Protein AF-A0A256XML3-F1 (afdb_monomer_lite)

Foldseek 3Di:
DDPLLVLLVVLQVVLVVLCVQLVVCVVVVVNVSNVVSPLSSLQSNVSSVCSVVVHDDPDRPPVSVVVVVPPD

Structure (mmCIF, N/CA/C/O backbone):
data_AF-A0A256XML3-F1
#
_entry.id   AF-A0A256XML3-F1
#
loop_
_atom_site.group_PDB
_atom_site.id
_atom_site.type_symbol
_atom_site.label_atom_id
_atom_site.label_alt_id
_atom_site.label_comp_id
_atom_site.label_asym_id
_atom_site.label_entity_id
_atom_site.label_seq_id
_atom_site.pdbx_PDB_ins_code
_atom_site.Cartn_x
_atom_site.Cartn_y
_atom_site.Cartn_z
_atom_site.occupancy
_atom_site.B_iso_or_equiv
_atom_site.auth_seq_id
_atom_site.auth_comp_id
_atom_site.auth_asym_id
_atom_site.auth_atom_id
_atom_site.pdbx_PDB_model_num
ATOM 1 N N . MET A 1 1 ? -17.833 16.199 8.983 1.00 58.91 1 MET A N 1
ATOM 2 C CA . MET A 1 1 ? -17.107 14.923 8.825 1.00 58.91 1 MET A CA 1
ATOM 3 C C . MET A 1 1 ? -16.403 14.631 10.126 1.00 58.91 1 MET A C 1
ATOM 5 O O . MET A 1 1 ? -15.885 15.564 10.729 1.00 58.91 1 MET A O 1
ATOM 9 N N . SER A 1 2 ? -16.447 13.386 10.592 1.00 76.38 2 SER A N 1
ATOM 10 C CA . SER A 1 2 ? -15.677 12.999 11.781 1.00 76.38 2 SER A CA 1
ATOM 11 C C . SER A 1 2 ? -14.181 12.912 11.447 1.00 76.38 2 SER A C 1
ATOM 13 O O . SER A 1 2 ? -13.824 12.720 10.286 1.00 76.38 2 SER A O 1
ATOM 15 N N . PHE A 1 3 ? -13.308 13.031 12.452 1.00 76.69 3 PHE A N 1
ATOM 16 C CA . PHE A 1 3 ? -11.851 12.888 12.299 1.00 76.69 3 PHE A CA 1
ATOM 17 C C . PHE A 1 3 ? -11.482 11.597 11.544 1.00 76.69 3 PHE A C 1
ATOM 19 O O . PHE A 1 3 ? -10.752 11.639 10.558 1.00 76.69 3 PHE A O 1
ATOM 26 N N . TYR A 1 4 ? -12.100 10.472 11.916 1.00 73.88 4 TYR A N 1
ATOM 27 C CA . TYR A 1 4 ? -11.919 9.166 11.275 1.00 73.88 4 TYR A CA 1
ATOM 28 C C . TYR A 1 4 ? -12.239 9.163 9.770 1.00 73.88 4 TYR A C 1
ATOM 30 O O . TYR A 1 4 ? -11.500 8.591 8.972 1.00 73.88 4 TYR A O 1
ATOM 38 N N . GLU A 1 5 ? -13.300 9.858 9.346 1.00 77.62 5 GLU A N 1
ATOM 39 C CA . GLU A 1 5 ? -13.660 9.959 7.923 1.00 77.62 5 GLU A CA 1
ATOM 40 C C . GLU A 1 5 ? -12.621 10.745 7.115 1.00 77.62 5 GLU A C 1
ATOM 42 O O . GLU A 1 5 ? -12.399 10.455 5.937 1.00 77.62 5 GLU A O 1
ATOM 47 N N . GLU A 1 6 ? -11.977 11.739 7.727 1.00 86.62 6 GLU A N 1
ATOM 48 C CA . GLU A 1 6 ? -10.917 12.508 7.080 1.00 86.62 6 GLU A CA 1
ATOM 49 C C . GLU A 1 6 ? -9.647 11.663 6.907 1.00 86.62 6 GLU A C 1
ATOM 51 O O . GLU A 1 6 ? -9.056 11.659 5.823 1.00 86.62 6 GLU A O 1
ATOM 56 N N . PHE A 1 7 ? -9.262 10.889 7.929 1.00 85.38 7 PHE A N 1
ATOM 57 C CA . PHE A 1 7 ? -8.138 9.951 7.835 1.00 85.38 7 PHE A CA 1
ATOM 58 C C . PHE A 1 7 ? -8.396 8.851 6.813 1.00 85.38 7 PHE A C 1
ATOM 60 O O . PHE A 1 7 ? -7.544 8.612 5.956 1.00 85.38 7 PHE A O 1
ATOM 67 N N . ALA A 1 8 ? -9.590 8.256 6.822 1.00 88.62 8 ALA A N 1
ATOM 68 C CA . ALA A 1 8 ? -9.981 7.260 5.833 1.00 88.62 8 ALA A CA 1
ATOM 69 C C . ALA A 1 8 ? -9.845 7.802 4.399 1.00 88.62 8 ALA A C 1
ATOM 71 O O . ALA A 1 8 ? -9.251 7.159 3.531 1.00 88.62 8 ALA A O 1
ATOM 72 N N . ARG A 1 9 ? -10.313 9.034 4.149 1.00 91.88 9 ARG A N 1
ATOM 73 C CA . ARG A 1 9 ? -10.174 9.687 2.836 1.00 91.88 9 ARG A CA 1
ATOM 74 C C . ARG A 1 9 ? -8.721 9.957 2.463 1.00 91.88 9 ARG A C 1
ATOM 76 O O . ARG A 1 9 ? -8.360 9.736 1.308 1.00 91.88 9 ARG A O 1
ATOM 83 N N . LYS A 1 10 ? -7.887 10.411 3.404 1.00 94.00 10 LYS A N 1
ATOM 84 C CA . LYS A 1 10 ? -6.454 10.647 3.161 1.00 94.00 10 LYS A CA 1
ATOM 85 C C . LYS A 1 10 ? -5.728 9.347 2.819 1.00 94.00 10 LYS A C 1
ATOM 87 O O . LYS A 1 10 ? -5.040 9.297 1.802 1.00 94.00 10 LYS A O 1
ATOM 92 N N . PHE A 1 11 ? -5.938 8.282 3.592 1.00 92.81 11 PHE A N 1
ATOM 93 C CA . PHE A 1 11 ? -5.344 6.975 3.312 1.00 92.81 11 PHE A CA 1
ATOM 94 C C . PHE A 1 11 ? -5.779 6.421 1.952 1.00 92.81 11 PHE A C 1
ATOM 96 O O . PHE A 1 11 ? -4.940 5.947 1.185 1.00 92.81 11 PHE A O 1
ATOM 103 N N . PHE A 1 12 ? -7.061 6.548 1.602 1.00 95.81 12 PHE A N 1
ATOM 104 C CA . PHE A 1 12 ? -7.554 6.114 0.296 1.00 95.81 12 PHE A CA 1
ATOM 105 C C . PHE A 1 12 ? -7.018 6.970 -0.865 1.00 95.81 12 PHE A C 1
ATOM 107 O O . PHE A 1 12 ? -6.754 6.467 -1.956 1.00 95.81 12 PHE A O 1
ATOM 114 N N . ALA A 1 13 ? -6.825 8.274 -0.658 1.00 97.62 13 ALA A N 1
ATOM 115 C CA . ALA A 1 13 ? -6.206 9.131 -1.664 1.00 97.62 13 ALA A CA 1
ATOM 116 C C . ALA A 1 13 ? -4.744 8.731 -1.925 1.00 97.62 13 ALA A C 1
ATOM 118 O O . ALA A 1 13 ? -4.325 8.669 -3.082 1.00 97.62 13 ALA A O 1
ATOM 119 N N . GLU A 1 14 ? -3.985 8.417 -0.873 1.00 98.00 14 GLU A N 1
ATOM 120 C CA . GLU A 1 14 ? -2.605 7.941 -0.999 1.00 98.00 14 GLU A CA 1
ATOM 121 C C . GLU A 1 14 ? -2.524 6.550 -1.643 1.00 98.00 14 GLU A C 1
ATOM 123 O O . GLU A 1 14 ? -1.692 6.351 -2.527 1.00 98.00 14 GLU A O 1
ATOM 128 N N . SER A 1 15 ? -3.429 5.617 -1.316 1.00 98.00 15 SER A N 1
ATOM 129 C CA . SER A 1 15 ? -3.436 4.293 -1.959 1.00 98.00 15 SER A CA 1
ATOM 130 C C . SER A 1 15 ? -3.621 4.388 -3.476 1.00 98.00 15 SER A C 1
ATOM 132 O O . SER A 1 15 ? -2.941 3.703 -4.239 1.00 98.00 15 SER A O 1
ATOM 134 N N . ARG A 1 16 ? -4.471 5.309 -3.950 1.00 98.38 16 ARG A N 1
ATOM 135 C CA . ARG A 1 16 ? -4.637 5.570 -5.388 1.00 98.38 16 ARG A CA 1
ATOM 136 C C . ARG A 1 16 ? -3.371 6.120 -6.044 1.00 98.38 16 ARG A C 1
ATOM 138 O O . ARG A 1 16 ? -3.115 5.800 -7.206 1.00 98.38 16 ARG A O 1
ATOM 145 N N . LYS A 1 17 ? -2.587 6.938 -5.333 1.00 98.50 17 LYS A N 1
ATOM 146 C CA . LYS A 1 17 ? -1.290 7.425 -5.832 1.00 98.50 17 LYS A CA 1
ATOM 147 C C . LYS A 1 17 ? -0.292 6.277 -5.945 1.00 98.50 17 LYS A C 1
ATOM 149 O O . LYS A 1 17 ? 0.368 6.168 -6.975 1.00 98.50 17 LYS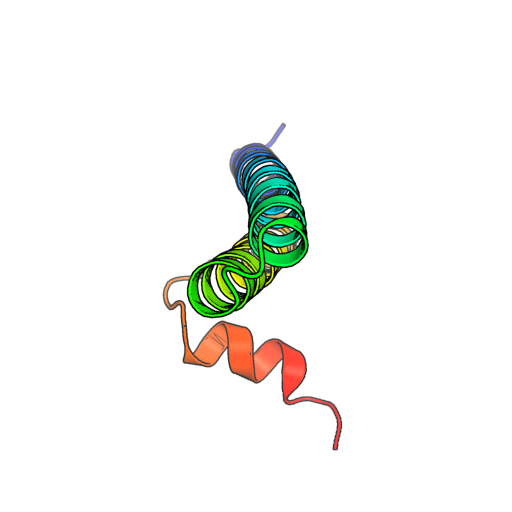 A O 1
ATOM 154 N N . ASP A 1 18 ? -0.231 5.403 -4.944 1.00 98.62 18 ASP A N 1
ATOM 155 C CA . ASP A 1 18 ? 0.641 4.227 -4.971 1.00 98.62 18 ASP A CA 1
ATOM 156 C C . ASP A 1 18 ? 0.263 3.255 -6.092 1.00 98.62 18 ASP A C 1
ATOM 158 O O . ASP A 1 18 ? 1.144 2.793 -6.809 1.00 98.62 18 ASP A O 1
ATOM 162 N N . LEU A 1 19 ? -1.031 3.043 -6.360 1.00 98.56 19 LEU A N 1
ATOM 163 C CA . LEU A 1 19 ? -1.469 2.276 -7.533 1.00 98.56 19 LEU A CA 1
ATOM 164 C C . LEU A 1 19 ? -0.970 2.894 -8.849 1.00 98.56 19 LEU A C 1
ATOM 166 O O . LEU A 1 19 ? -0.554 2.180 -9.761 1.00 98.56 19 LEU A O 1
ATOM 170 N N . GLY A 1 20 ? -1.016 4.224 -8.962 1.00 98.56 20 GLY A N 1
ATOM 171 C CA . GLY A 1 20 ? -0.480 4.940 -10.119 1.00 98.56 20 GLY A CA 1
ATOM 172 C C . GLY A 1 20 ? 1.027 4.728 -10.290 1.00 98.56 20 GLY A C 1
ATOM 173 O O . GLY A 1 20 ? 1.484 4.461 -11.402 1.00 98.56 20 GLY A O 1
ATOM 174 N N . ARG A 1 21 ? 1.787 4.789 -9.190 1.00 98.56 21 ARG A N 1
ATOM 175 C CA . ARG A 1 21 ? 3.236 4.529 -9.175 1.00 98.56 21 ARG A CA 1
ATOM 176 C C . ARG A 1 21 ? 3.552 3.085 -9.548 1.00 98.56 21 ARG A C 1
ATOM 178 O O . ARG A 1 21 ? 4.352 2.876 -10.451 1.00 98.56 21 ARG A O 1
ATOM 185 N N . ALA A 1 22 ? 2.847 2.116 -8.964 1.00 98.69 22 ALA A N 1
ATOM 186 C CA . ALA A 1 22 ? 3.014 0.697 -9.266 1.00 98.69 22 ALA A CA 1
ATOM 187 C C . ALA A 1 22 ? 2.787 0.395 -10.754 1.00 98.69 22 ALA A C 1
ATOM 189 O O . ALA A 1 22 ? 3.596 -0.283 -11.383 1.00 98.69 22 ALA A O 1
ATOM 190 N N . LYS A 1 23 ? 1.725 0.957 -11.353 1.00 98.75 23 LYS A N 1
ATOM 191 C CA . LYS A 1 23 ? 1.455 0.814 -12.794 1.00 98.75 23 LYS A CA 1
ATOM 192 C C . LYS A 1 23 ? 2.567 1.411 -13.653 1.00 98.75 23 LYS A C 1
ATOM 194 O O . LYS A 1 23 ? 2.952 0.807 -14.652 1.00 98.75 23 LYS A O 1
ATOM 199 N N . LYS A 1 24 ? 3.085 2.582 -13.268 1.00 98.69 24 LYS A N 1
ATOM 200 C CA . LYS A 1 24 ? 4.188 3.235 -13.978 1.00 98.69 24 LYS A CA 1
ATOM 201 C C . LYS A 1 24 ? 5.472 2.405 -13.887 1.00 98.69 24 LYS A C 1
ATOM 203 O O . LYS A 1 24 ? 6.056 2.110 -14.925 1.00 98.69 24 LYS A O 1
ATOM 208 N N . ALA A 1 25 ? 5.856 1.973 -12.689 1.00 98.44 25 ALA A N 1
ATOM 209 C CA . ALA A 1 25 ? 7.019 1.117 -12.458 1.00 98.44 25 ALA A CA 1
ATOM 210 C C . ALA A 1 25 ? 6.928 -0.188 -13.261 1.00 98.44 25 ALA A C 1
ATOM 212 O O . ALA A 1 25 ? 7.853 -0.533 -13.993 1.00 98.44 25 ALA A O 1
ATOM 213 N N . PHE A 1 26 ? 5.758 -0.837 -13.246 1.00 98.19 26 PHE A N 1
ATOM 214 C CA . PHE A 1 26 ? 5.505 -2.041 -14.035 1.00 98.19 26 PHE A CA 1
ATOM 215 C C . PHE A 1 26 ? 5.691 -1.797 -15.539 1.00 98.19 26 PHE A C 1
ATOM 217 O O . PHE A 1 26 ? 6.380 -2.564 -16.204 1.00 9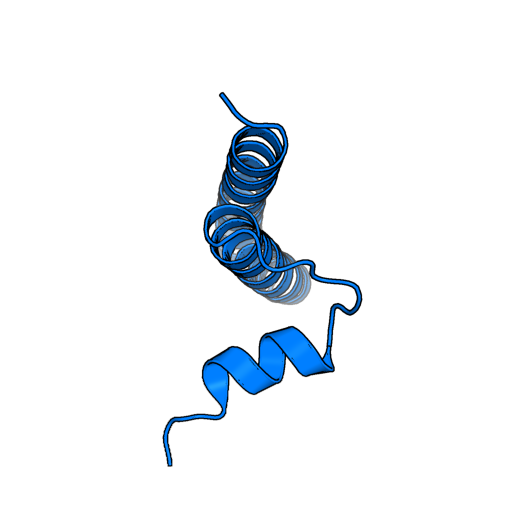8.19 26 PHE A O 1
ATOM 224 N N . SER A 1 27 ? 5.142 -0.700 -16.077 1.00 98.50 27 SER A N 1
ATOM 225 C CA . SER A 1 27 ? 5.314 -0.346 -17.496 1.00 98.50 27 SER A CA 1
ATOM 226 C C . SER A 1 27 ? 6.762 -0.020 -17.882 1.00 98.50 27 SER A C 1
ATOM 228 O O . SER A 1 27 ? 7.142 -0.159 -19.042 1.00 98.50 27 SER A O 1
ATOM 230 N N . SER A 1 28 ? 7.578 0.391 -16.911 1.00 98.25 28 SER A N 1
ATOM 231 C CA . SER A 1 28 ? 9.011 0.636 -17.075 1.00 98.25 28 SER A CA 1
ATOM 232 C C . SER A 1 28 ? 9.870 -0.598 -16.776 1.00 98.25 28 SER A C 1
ATOM 234 O O . SER A 1 28 ? 11.090 -0.492 -16.832 1.00 98.25 28 SER A O 1
ATOM 236 N N . HIS A 1 29 ? 9.257 -1.758 -16.512 1.00 98.12 29 HIS A N 1
ATOM 237 C CA . HIS A 1 29 ? 9.919 -3.010 -16.121 1.00 98.12 29 HIS A CA 1
ATOM 238 C C . HIS A 1 29 ? 10.715 -2.918 -14.804 1.00 98.12 29 HIS A C 1
ATOM 240 O O . HIS A 1 29 ? 11.549 -3.777 -14.520 1.00 98.12 29 HIS A O 1
ATOM 246 N N . ASP A 1 30 ? 10.437 -1.911 -13.969 1.00 98.31 30 ASP A N 1
ATOM 247 C CA . ASP A 1 30 ? 10.956 -1.830 -12.603 1.00 98.31 30 ASP A CA 1
ATOM 248 C C . ASP A 1 30 ? 10.051 -2.644 -11.673 1.00 98.31 30 ASP A C 1
ATOM 250 O O . ASP A 1 30 ? 9.122 -2.141 -11.034 1.00 98.31 30 ASP A O 1
ATOM 254 N N . TYR A 1 31 ? 10.267 -3.958 -11.670 1.00 97.75 31 TYR A N 1
ATOM 255 C CA . TYR A 1 31 ? 9.397 -4.888 -10.953 1.00 97.75 31 TYR A CA 1
ATOM 256 C C . TYR A 1 31 ? 9.511 -4.762 -9.433 1.00 97.75 31 TYR A C 1
ATOM 258 O O . TYR A 1 31 ? 8.514 -4.946 -8.735 1.00 97.75 31 TYR A O 1
ATOM 266 N N . SER A 1 32 ? 10.694 -4.429 -8.915 1.00 98.25 32 SER A N 1
ATOM 267 C CA . SER A 1 32 ? 10.903 -4.232 -7.478 1.00 98.25 32 SER A CA 1
ATOM 268 C C . SER A 1 32 ? 10.085 -3.044 -6.972 1.00 98.25 32 SER A C 1
ATOM 270 O O . SER A 1 32 ? 9.351 -3.179 -5.990 1.00 98.25 32 SER A O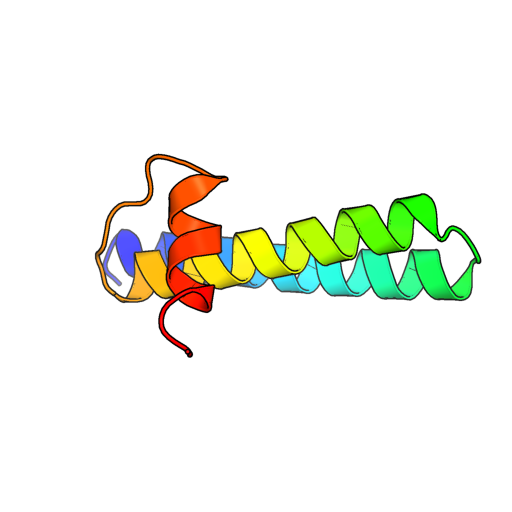 1
ATOM 272 N N . ASP A 1 33 ? 10.140 -1.913 -7.681 1.00 97.25 33 ASP A N 1
ATOM 273 C CA . ASP A 1 33 ? 9.361 -0.723 -7.336 1.00 97.25 33 ASP A CA 1
ATOM 274 C C . ASP A 1 33 ? 7.852 -0.948 -7.552 1.00 97.25 33 ASP A C 1
ATOM 276 O O . ASP A 1 33 ? 7.018 -0.541 -6.737 1.00 97.25 33 ASP A O 1
ATOM 280 N N . ALA A 1 34 ? 7.481 -1.708 -8.592 1.00 98.62 34 ALA A N 1
ATOM 281 C CA . ALA A 1 34 ? 6.093 -2.098 -8.834 1.00 98.62 34 ALA A CA 1
ATOM 282 C C . ALA A 1 34 ? 5.504 -2.926 -7.680 1.00 98.62 34 ALA A C 1
ATOM 284 O O . ALA A 1 34 ? 4.375 -2.666 -7.248 1.00 98.62 34 ALA A O 1
ATOM 285 N N . VAL A 1 35 ? 6.252 -3.903 -7.155 1.00 98.38 35 VAL A N 1
ATOM 286 C CA . VAL A 1 35 ? 5.826 -4.730 -6.013 1.00 98.38 35 VAL A CA 1
ATOM 287 C C . VAL A 1 35 ? 5.741 -3.892 -4.739 1.00 98.38 35 VAL A C 1
ATOM 289 O O . VAL A 1 35 ? 4.732 -3.969 -4.033 1.00 98.38 35 VAL A O 1
ATOM 292 N N . PHE A 1 36 ? 6.740 -3.048 -4.470 1.00 97.75 36 PHE A N 1
ATOM 293 C CA . PHE A 1 36 ? 6.748 -2.169 -3.301 1.00 97.75 36 PHE A CA 1
ATOM 294 C C . PHE A 1 36 ? 5.529 -1.238 -3.278 1.00 97.75 36 PHE A C 1
ATOM 296 O O . PHE A 1 36 ? 4.772 -1.206 -2.304 1.00 97.75 36 PHE A O 1
ATOM 303 N N . HIS A 1 37 ? 5.265 -0.533 -4.379 1.00 98.25 37 HIS A N 1
ATOM 304 C CA . HIS A 1 37 ? 4.113 0.361 -4.460 1.00 98.25 37 HIS A CA 1
ATOM 305 C C . HIS A 1 37 ? 2.770 -0.383 -4.471 1.00 98.25 37 HIS A C 1
ATOM 307 O O . HIS A 1 37 ? 1.779 0.139 -3.959 1.00 98.25 37 HIS A O 1
ATOM 313 N N . SER A 1 38 ? 2.724 -1.622 -4.969 1.00 98.25 38 SER A N 1
ATOM 314 C CA . SER A 1 38 ? 1.530 -2.470 -4.854 1.00 98.25 38 SER A CA 1
ATOM 315 C C . SER A 1 38 ? 1.236 -2.842 -3.396 1.00 98.25 38 SER A C 1
ATOM 317 O O . SER A 1 38 ? 0.094 -2.711 -2.952 1.00 98.25 38 SER A O 1
ATOM 319 N N . GLN A 1 39 ? 2.258 -3.224 -2.621 1.00 97.62 39 GLN A N 1
ATOM 320 C CA . GLN A 1 39 ? 2.129 -3.489 -1.183 1.00 97.62 39 GLN A CA 1
ATOM 321 C C . GLN A 1 39 ? 1.633 -2.243 -0.434 1.00 97.62 39 GLN A C 1
ATOM 323 O O . GLN A 1 39 ? 0.664 -2.318 0.323 1.00 97.62 39 GLN A O 1
ATOM 328 N N . GLN A 1 40 ? 2.232 -1.082 -0.709 1.00 97.38 40 GLN A N 1
ATOM 329 C CA . GLN A 1 40 ? 1.848 0.196 -0.107 1.00 97.38 40 GLN A CA 1
ATOM 330 C C . GLN A 1 40 ? 0.410 0.617 -0.448 1.00 97.38 40 GLN A C 1
ATOM 332 O O . GLN A 1 40 ? -0.298 1.148 0.414 1.00 97.38 40 GLN A O 1
ATOM 337 N N . CYS A 1 41 ? -0.039 0.357 -1.680 1.00 98.12 41 CYS A N 1
ATOM 338 C CA . CYS A 1 41 ? -1.414 0.601 -2.103 1.00 98.12 41 CYS A CA 1
ATOM 339 C C . CYS A 1 41 ? -2.405 -0.202 -1.250 1.00 98.12 41 CYS A C 1
ATOM 341 O O . CYS A 1 41 ? -3.351 0.370 -0.704 1.00 98.12 41 CYS A O 1
ATOM 343 N N . VAL A 1 42 ? -2.183 -1.513 -1.110 1.00 96.38 42 VAL A N 1
ATOM 344 C CA . VAL A 1 42 ? -3.060 -2.387 -0.317 1.00 96.38 42 VAL A CA 1
ATOM 345 C C . VAL A 1 42 ? -3.054 -1.969 1.151 1.00 96.38 42 VAL A C 1
ATOM 347 O O . VAL A 1 42 ? -4.120 -1.782 1.731 1.00 96.38 42 VAL A O 1
ATOM 350 N N . GLU A 1 43 ? -1.879 -1.732 1.735 1.00 93.44 43 GLU A N 1
ATOM 351 C CA . GLU A 1 43 ? -1.742 -1.306 3.130 1.00 93.44 43 GLU A CA 1
ATOM 352 C C . GLU A 1 43 ? -2.584 -0.060 3.443 1.00 93.44 43 GLU A C 1
ATOM 354 O O . GLU A 1 43 ? -3.360 -0.046 4.403 1.00 93.44 43 GLU A O 1
ATOM 359 N N . LYS A 1 44 ? -2.468 0.989 2.623 1.00 94.69 44 LYS A N 1
ATOM 360 C CA . LYS A 1 44 ? -3.204 2.240 2.845 1.00 94.69 44 LYS A CA 1
ATOM 361 C C . LYS A 1 44 ? -4.695 2.092 2.556 1.00 94.69 44 LYS A C 1
ATOM 363 O O . LYS A 1 44 ? -5.506 2.681 3.266 1.00 94.69 44 LYS A O 1
ATOM 368 N N . ALA A 1 45 ? -5.077 1.288 1.563 1.00 94.81 45 ALA A N 1
ATOM 369 C CA . ALA A 1 45 ? -6.484 0.995 1.302 1.00 94.81 45 ALA A CA 1
ATOM 370 C C . ALA A 1 45 ? -7.138 0.276 2.493 1.00 94.81 45 ALA A C 1
ATOM 372 O O . ALA A 1 45 ? -8.240 0.638 2.897 1.00 94.81 45 ALA A O 1
ATOM 373 N N . VAL A 1 46 ? -6.442 -0.685 3.103 1.00 91.06 46 VAL A N 1
ATOM 374 C CA . VAL A 1 46 ? -6.946 -1.386 4.286 1.00 91.06 46 VAL A CA 1
ATOM 375 C C . VAL A 1 46 ? -6.997 -0.464 5.505 1.00 91.06 46 VAL A C 1
ATOM 377 O O . VAL A 1 46 ? -8.035 -0.417 6.158 1.00 91.06 46 VAL A O 1
ATOM 380 N N . LYS A 1 47 ? -5.966 0.355 5.761 1.00 87.44 47 LYS A N 1
ATOM 381 C CA . LYS A 1 47 ? -6.025 1.405 6.800 1.00 87.44 47 LYS A CA 1
ATOM 382 C C . LYS A 1 47 ? -7.244 2.312 6.613 1.00 87.44 47 LYS A C 1
ATOM 384 O O . LYS A 1 47 ? -7.973 2.550 7.567 1.00 87.44 47 LYS A O 1
ATOM 389 N N . ALA A 1 48 ? -7.528 2.743 5.381 1.00 90.56 48 ALA A N 1
ATOM 390 C CA . ALA A 1 48 ? -8.714 3.545 5.087 1.00 90.56 48 ALA A CA 1
ATOM 391 C C . ALA A 1 48 ? -10.027 2.831 5.450 1.00 90.56 48 ALA A C 1
ATOM 393 O O . ALA A 1 48 ? -10.930 3.461 5.998 1.00 90.56 48 ALA A O 1
ATOM 394 N N . MET A 1 49 ? -10.136 1.529 5.161 1.00 87.88 49 MET A N 1
ATOM 395 C CA . MET A 1 49 ? -11.317 0.732 5.510 1.00 87.88 49 MET A CA 1
ATOM 396 C C . MET A 1 49 ? -11.492 0.586 7.022 1.00 87.88 49 MET A C 1
ATOM 398 O O . MET A 1 49 ? -12.618 0.673 7.505 1.00 87.88 49 MET A O 1
ATOM 402 N N . ILE A 1 50 ? -10.404 0.375 7.764 1.00 84.81 50 ILE A N 1
ATOM 403 C CA . ILE A 1 50 ? -10.466 0.197 9.217 1.00 84.81 50 ILE A CA 1
ATOM 404 C C . ILE A 1 50 ? -10.836 1.522 9.906 1.00 84.81 50 ILE A C 1
ATOM 406 O O . ILE A 1 50 ? -11.774 1.564 10.702 1.00 84.81 50 ILE A O 1
ATOM 410 N N . GLU A 1 51 ? -10.207 2.631 9.501 1.00 81.44 51 GLU A N 1
ATOM 411 C CA . GLU A 1 51 ? -10.543 3.973 10.000 1.00 81.44 51 GLU A CA 1
ATOM 412 C C . GLU A 1 51 ? -12.002 4.348 9.686 1.00 81.44 51 GLU A C 1
ATOM 414 O O . GLU A 1 51 ? -12.707 4.901 10.531 1.00 81.44 51 GLU A O 1
ATOM 419 N N . ALA A 1 52 ? -12.516 3.984 8.503 1.00 79.69 52 ALA A N 1
ATOM 420 C CA . ALA A 1 52 ? -13.922 4.199 8.148 1.00 79.69 52 ALA A CA 1
ATOM 421 C C . ALA A 1 52 ? -14.900 3.422 9.052 1.00 79.69 52 ALA A C 1
ATOM 423 O O . ALA A 1 52 ? -16.033 3.866 9.249 1.00 79.69 52 ALA A O 1
ATOM 424 N N . LYS A 1 53 ? -14.464 2.295 9.629 1.00 80.00 53 LYS A N 1
ATOM 425 C CA . LYS A 1 53 ? -15.220 1.508 10.616 1.00 80.00 53 LYS A CA 1
ATOM 426 C C . LYS A 1 53 ? -15.048 2.005 12.057 1.00 80.00 53 LYS A C 1
ATOM 428 O O . LYS A 1 53 ? -15.716 1.484 12.944 1.00 80.00 53 LYS A O 1
ATOM 433 N N . ARG A 1 54 ? -14.231 3.045 12.290 1.00 69.94 54 ARG A N 1
ATOM 434 C CA . ARG A 1 54 ? -13.869 3.581 13.621 1.00 69.94 54 ARG A CA 1
ATOM 435 C C . ARG A 1 54 ? -13.123 2.581 14.507 1.00 69.94 54 ARG A C 1
ATOM 437 O O . ARG A 1 54 ? -13.159 2.683 15.731 1.00 69.94 54 ARG A O 1
ATOM 444 N N . GLU A 1 55 ? -12.446 1.627 13.889 1.00 63.38 55 GLU A N 1
ATOM 445 C CA . GLU A 1 55 ? -11.513 0.738 14.569 1.00 63.38 55 GLU A CA 1
ATOM 446 C C . GLU A 1 55 ? -10.107 1.356 14.472 1.00 63.38 55 GLU A C 1
ATOM 448 O O . GLU A 1 55 ? -9.730 1.902 13.438 1.00 63.38 55 GLU A O 1
ATOM 453 N N . TYR A 1 56 ? -9.341 1.344 15.565 1.00 55.75 56 TYR A N 1
ATOM 454 C CA . TYR A 1 56 ? -8.035 2.013 15.635 1.00 55.75 56 TYR A CA 1
ATOM 455 C C . TYR A 1 56 ? -6.914 1.042 15.233 1.00 55.75 56 TYR A C 1
ATOM 457 O O . TYR A 1 56 ? -6.803 -0.039 15.814 1.00 55.75 56 TYR A O 1
ATOM 465 N N . VAL A 1 57 ? -6.051 1.406 14.274 1.00 54.84 57 VAL A N 1
ATOM 466 C CA . VAL A 1 57 ? -4.959 0.524 13.804 1.00 54.84 57 VAL A CA 1
ATOM 467 C C . VAL A 1 57 ? -3.612 0.966 14.357 1.00 54.84 57 VAL A C 1
ATOM 469 O O . VAL A 1 57 ? -2.979 1.877 13.830 1.00 54.84 57 VAL A O 1
ATOM 472 N N . CYS A 1 58 ? -3.119 0.268 15.380 1.00 53.78 58 CYS A N 1
ATOM 473 C CA . CYS A 1 58 ? -1.792 0.542 15.942 1.00 53.78 58 CYS A CA 1
ATOM 474 C C . CYS A 1 58 ? -0.639 -0.172 15.210 1.00 53.78 58 CYS A C 1
ATOM 476 O O . CYS A 1 58 ? 0.494 0.280 15.325 1.00 53.78 58 CYS A O 1
ATOM 478 N N . ASN A 1 59 ? -0.883 -1.256 14.453 1.00 55.44 59 ASN A N 1
ATOM 479 C CA . ASN A 1 59 ? 0.189 -2.089 13.884 1.00 55.44 59 ASN A CA 1
ATOM 480 C C . ASN A 1 59 ? -0.037 -2.475 12.415 1.00 55.44 59 ASN A C 1
ATOM 482 O O . ASN A 1 59 ? -1.121 -2.891 12.021 1.00 55.44 59 ASN A O 1
ATOM 486 N N . HIS A 1 60 ? 1.019 -2.357 11.602 1.00 55.75 60 HIS A N 1
ATOM 487 C CA . HIS A 1 60 ? 0.966 -2.566 10.148 1.00 55.75 60 HIS A CA 1
ATOM 488 C C . HIS A 1 60 ? 1.013 -4.041 9.719 1.00 55.75 60 HIS A C 1
ATOM 490 O O . HIS A 1 60 ? 0.528 -4.359 8.648 1.00 55.75 60 HIS A O 1
ATOM 496 N N . GLY A 1 61 ? 1.569 -4.956 10.517 1.00 61.41 61 GLY A N 1
ATOM 497 C CA . GLY A 1 61 ? 1.726 -6.359 10.102 1.00 61.41 61 GLY A CA 1
ATOM 498 C C . GLY A 1 61 ? 0.542 -7.254 10.494 1.00 61.41 61 GLY A C 1
ATOM 499 O O . GLY A 1 61 ? -0.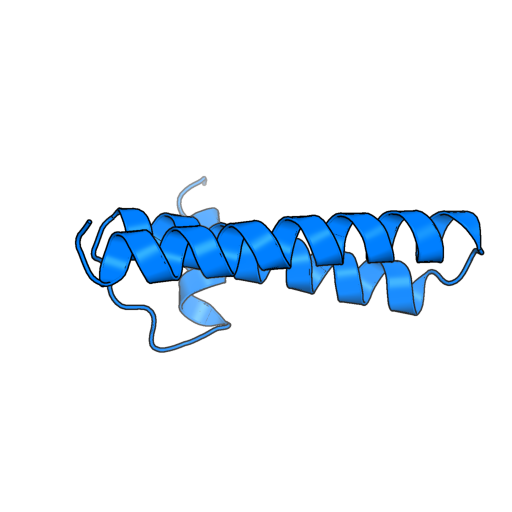231 -7.662 9.627 1.00 61.41 61 GLY A O 1
ATOM 500 N N . PRO A 1 62 ? 0.367 -7.556 11.795 1.00 60.53 62 PRO A N 1
ATOM 501 C CA . PRO A 1 62 ? -0.595 -8.565 12.245 1.00 60.53 62 PRO A CA 1
ATOM 502 C C . PRO A 1 62 ? -2.056 -8.219 11.933 1.00 60.53 62 PRO A C 1
ATOM 504 O O . PRO A 1 62 ? -2.810 -9.090 11.518 1.00 60.53 62 PRO A O 1
ATOM 507 N N . THR A 1 63 ? -2.443 -6.947 12.073 1.00 62.44 63 THR A N 1
ATOM 508 C CA . THR A 1 63 ? -3.824 -6.489 11.840 1.00 62.44 63 THR A CA 1
ATOM 509 C C . THR A 1 63 ? -4.214 -6.527 10.361 1.00 62.44 63 THR A C 1
ATOM 511 O O . THR A 1 63 ? -5.357 -6.826 10.029 1.00 62.44 63 THR A O 1
ATOM 514 N N . LEU A 1 64 ? -3.276 -6.251 9.447 1.00 63.09 64 LEU A N 1
ATOM 515 C CA . LEU A 1 64 ? -3.545 -6.392 8.013 1.00 63.09 64 LEU A CA 1
ATOM 516 C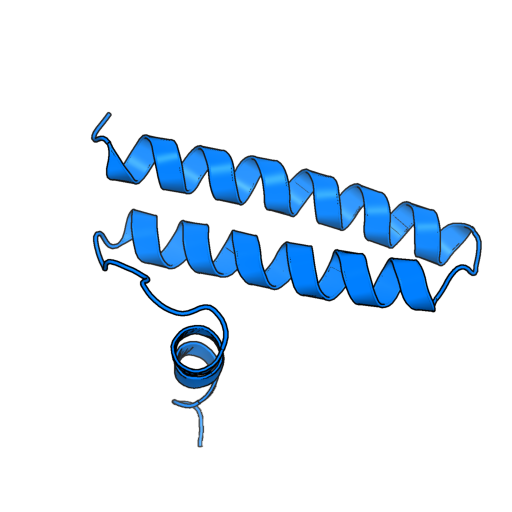 C . LEU A 1 64 ? -3.685 -7.863 7.630 1.00 63.09 64 LEU A C 1
ATOM 518 O O . LEU A 1 64 ? -4.605 -8.213 6.900 1.00 63.09 64 LEU A O 1
ATOM 522 N N . ALA A 1 65 ? -2.798 -8.718 8.142 1.00 60.41 65 ALA A N 1
ATOM 523 C CA . ALA A 1 65 ? -2.843 -10.150 7.876 1.00 60.41 65 ALA A CA 1
ATOM 524 C C . ALA A 1 65 ? -4.129 -10.798 8.416 1.00 60.41 65 ALA A C 1
ATOM 526 O O . ALA A 1 65 ? -4.719 -11.628 7.730 1.00 60.41 65 ALA A O 1
ATOM 527 N N . SER A 1 66 ? -4.607 -10.387 9.596 1.00 66.25 66 SER A N 1
ATOM 528 C CA . SER A 1 66 ? -5.828 -10.940 10.193 1.00 66.25 66 SER A CA 1
ATOM 529 C C . SER A 1 66 ? -7.093 -10.614 9.396 1.00 66.25 66 SER A C 1
ATOM 531 O O . SER A 1 66 ? -7.985 -11.450 9.333 1.00 66.25 66 SER A O 1
ATOM 533 N N . ILE A 1 67 ? -7.160 -9.457 8.723 1.00 64.56 67 ILE A N 1
ATOM 534 C CA . ILE A 1 67 ? -8.299 -9.097 7.850 1.00 64.56 67 ILE A CA 1
ATOM 535 C C . ILE A 1 67 ? -8.457 -10.070 6.679 1.00 64.56 67 ILE A C 1
ATOM 537 O O . ILE A 1 67 ? -9.571 -10.304 6.219 1.00 64.56 67 ILE A O 1
ATOM 541 N N . PHE A 1 68 ? -7.354 -10.648 6.204 1.00 64.56 68 PHE A N 1
ATOM 542 C CA . PHE A 1 68 ? -7.364 -11.648 5.137 1.00 64.56 68 PHE A CA 1
ATOM 543 C C . PHE A 1 68 ? -7.316 -13.092 5.665 1.00 64.56 68 PHE A C 1
ATOM 545 O O . PHE A 1 68 ? -7.322 -14.025 4.868 1.00 64.56 68 PHE A O 1
ATOM 552 N N . GLY A 1 69 ? -7.241 -13.284 6.987 1.00 61.59 69 GLY A N 1
ATOM 553 C CA . GLY A 1 69 ? -7.073 -14.589 7.629 1.00 61.59 69 GLY A CA 1
ATOM 554 C C . G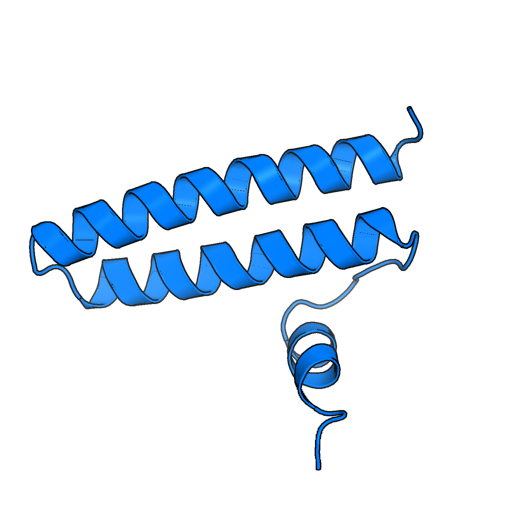LY A 1 69 ? -8.376 -15.329 7.938 1.00 61.59 69 GLY A C 1
ATOM 555 O O . GLY A 1 69 ? -8.350 -16.547 8.072 1.00 61.59 69 GLY A O 1
ATOM 556 N N . GLU A 1 70 ? -9.520 -14.643 8.011 1.00 55.72 70 GLU A N 1
ATOM 557 C CA . GLU A 1 70 ? -10.828 -15.263 8.309 1.00 55.72 70 GLU A CA 1
ATOM 558 C C . GLU A 1 70 ? -11.501 -15.891 7.071 1.00 55.72 70 GLU A C 1
ATOM 560 O O . GLU A 1 70 ? -12.695 -15.740 6.823 1.00 55.72 70 GLU A O 1
ATOM 565 N N . SER A 1 71 ? -10.736 -16.585 6.233 1.00 50.72 71 SER A N 1
ATOM 566 C CA . SER A 1 71 ? -11.265 -17.311 5.071 1.00 50.72 71 SER A CA 1
ATOM 567 C C . SER A 1 71 ? -10.552 -18.648 4.888 1.00 50.72 71 SER A C 1
ATOM 569 O O . SER A 1 71 ? -9.932 -18.883 3.853 1.00 50.72 71 SER A O 1
ATOM 571 N N . VAL A 1 72 ? -10.642 -19.508 5.907 1.00 41.03 72 VAL A N 1
ATOM 572 C CA . VAL A 1 72 ? -10.473 -20.970 5.813 1.00 41.03 72 VAL A CA 1
ATOM 573 C C . VAL A 1 72 ? -11.475 -21.632 6.747 1.00 41.03 72 VAL A C 1
ATOM 575 O O . VAL A 1 72 ? -11.525 -21.215 7.925 1.00 41.03 72 VAL A O 1
#

Secondary structure (DSSP, 8-state):
--HHHHHHHHHHHHHHHHHHHHHHHHHTT-HHHHHHHHHHHHHHHHHHHHHHTT-----SSHHHHHHTTS--

pLDDT: mean 83.75, std 16.85, range [41.03, 98.75]

Radius of gyration: 13.59 Å; chains: 1; bounding box: 28×36×33 Å

Sequence (72 aa):
MSFYEEFARKFFAESRKDLGRAKKAFSSHDYSDAVFHSQQCVEKAVKAMIEAKREYVCNHGPTLASIFGESV